Protein AF-A0A0E4BS47-F1 (afdb_monomer)

Sequence (84 aa):
MLDLFRQGYQLVATEPYLSFEGCEFDKPIKVGAYIFVCRTYEYVYHYGKAELLGRTLAVKGQSISSVYLCAGEDHCMAGTLYVR

Secondary structure (DSSP, 8-state):
-HHHHHTT-EEEEEEEEEEEEEE-TT-EEEETTEEEEE-S-EEEEEEEEEEEEEEEEEETTEEEEEEEEESSSS-EEEEEEEE-

Nearest PDB structures (foldseek):
  8j62-assembly1_H  TM=4.592E-01  e=8.976E+00  Homo sapiens
  5x04-assembly1_A  TM=4.278E-01  e=8.976E+00  Umbellularia californica

Mean predicted aligned error: 3.76 Å

Foldseek 3Di:
DVVLVVVVWDWPAKAFWFFDFWQPAQDWGDGPQKTWGFPDGDGDGATGMKTKTKDWDQDPNDTDIWIWIDRPDPDTTTTDMDGD

Organism: NCBI:txid1355477

Solvent-accessible surface area (backbone atoms only — not comparable to full-atom values): 4748 Å² total; per-residue (Å²): 79,73,65,47,47,75,73,59,38,38,84,73,47,73,29,71,78,37,73,50,70,48,35,40,69,71,41,75,44,78,51,82,70,30,36,39,27,23,67,40,81,45,93,46,82,45,78,36,54,30,38,35,32,36,35,79,42,79,57,96,89,40,80,48,75,48,35,32,47,23,61,51,64,85,42,64,48,48,38,46,81,43,82,109

Radius of gyration: 12.35 Å; Cα contacts (8 Å, |Δi|>4): 196; chains: 1; bounding box: 24×23×36 Å

Structure (mmCIF, N/CA/C/O backbone):
data_AF-A0A0E4BS47-F1
#
_entry.id   AF-A0A0E4BS47-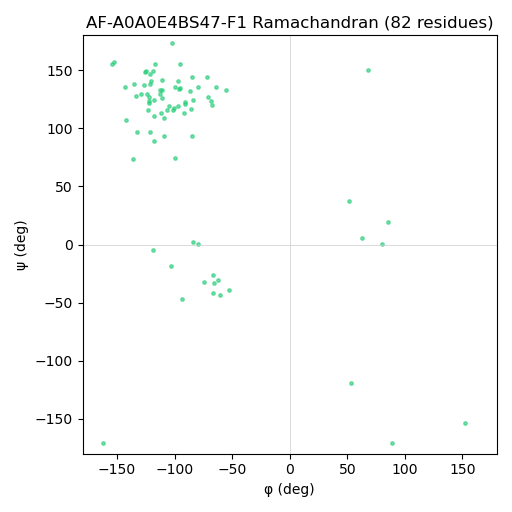F1
#
loop_
_atom_site.group_PDB
_atom_site.id
_atom_site.type_symbol
_atom_site.label_atom_id
_atom_site.label_alt_id
_atom_site.label_comp_id
_atom_site.label_asym_id
_atom_site.label_entity_id
_atom_site.label_seq_id
_atom_site.pdbx_PDB_ins_code
_atom_site.Cartn_x
_atom_site.Cartn_y
_atom_site.Cartn_z
_atom_site.occupancy
_atom_site.B_iso_or_equiv
_atom_site.auth_seq_id
_atom_site.auth_comp_id
_atom_site.auth_asym_id
_atom_site.auth_atom_id
_atom_site.pdbx_PDB_model_num
ATOM 1 N N . MET A 1 1 ? 9.861 4.185 3.039 1.00 81.88 1 MET A N 1
ATOM 2 C CA . MET A 1 1 ? 9.532 2.857 3.624 1.00 81.88 1 MET A CA 1
ATOM 3 C C . MET A 1 1 ? 10.073 2.655 5.047 1.00 81.88 1 MET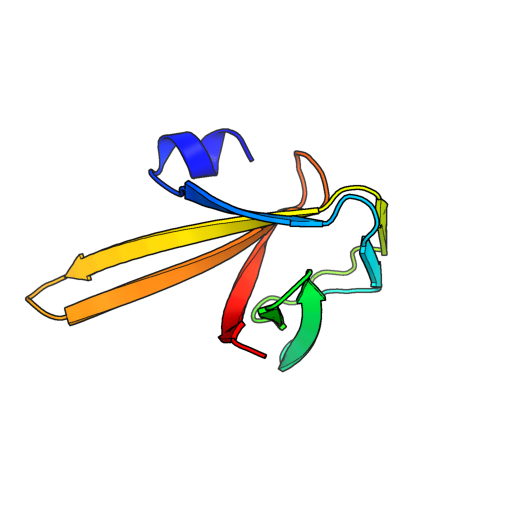 A C 1
ATOM 5 O O . MET A 1 1 ? 9.297 2.300 5.929 1.00 81.88 1 MET A O 1
ATOM 9 N N . LEU A 1 2 ? 11.368 2.891 5.303 1.00 86.38 2 LEU A N 1
ATOM 10 C CA . LEU A 1 2 ? 11.988 2.723 6.633 1.00 86.38 2 LEU A CA 1
ATOM 11 C C . LEU A 1 2 ? 11.244 3.473 7.754 1.00 86.38 2 LEU A C 1
ATOM 13 O O . LEU A 1 2 ? 11.067 2.945 8.852 1.00 86.38 2 LEU A O 1
ATOM 17 N N . ASP A 1 3 ? 1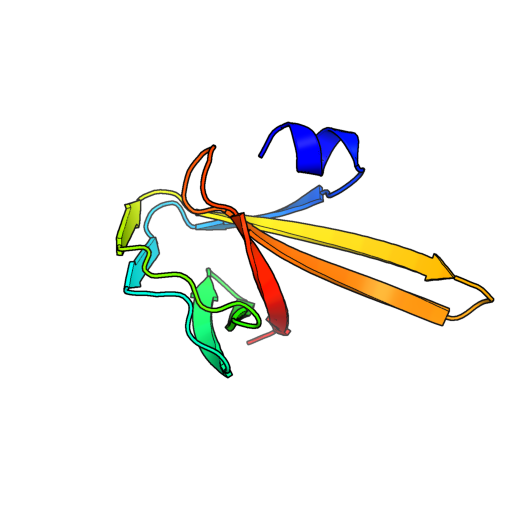0.760 4.680 7.464 1.00 90.06 3 ASP A N 1
ATOM 18 C CA . ASP A 1 3 ? 10.014 5.480 8.436 1.00 90.06 3 ASP A CA 1
ATOM 19 C C . ASP A 1 3 ? 8.671 4.854 8.822 1.00 90.06 3 ASP A C 1
ATOM 21 O O . ASP A 1 3 ? 8.280 4.932 9.984 1.00 90.06 3 ASP A O 1
ATOM 25 N N . LEU A 1 4 ? 7.995 4.156 7.902 1.00 90.75 4 LEU A N 1
ATOM 26 C CA . LEU A 1 4 ? 6.756 3.437 8.214 1.00 90.75 4 LEU A CA 1
ATOM 27 C C . LEU A 1 4 ? 7.031 2.266 9.163 1.00 90.75 4 LEU A C 1
ATOM 29 O O . LEU A 1 4 ? 6.314 2.090 10.148 1.00 90.75 4 LEU A O 1
ATOM 33 N N . PHE A 1 5 ? 8.118 1.519 8.954 1.00 90.62 5 PHE A N 1
ATOM 34 C CA . PHE A 1 5 ? 8.529 0.484 9.908 1.00 90.62 5 PHE A CA 1
ATOM 35 C C . PHE A 1 5 ? 8.836 1.067 11.292 1.00 90.62 5 PHE A C 1
ATOM 37 O O . PHE A 1 5 ? 8.365 0.540 12.299 1.00 90.62 5 PHE A O 1
ATOM 44 N N . ARG A 1 6 ? 9.545 2.202 11.364 1.00 92.38 6 ARG A N 1
ATOM 45 C CA . ARG A 1 6 ? 9.806 2.915 12.632 1.00 92.38 6 ARG A CA 1
ATOM 46 C C . ARG A 1 6 ? 8.527 3.406 13.313 1.00 92.38 6 ARG A C 1
ATOM 48 O O . ARG A 1 6 ? 8.467 3.461 14.536 1.00 92.38 6 ARG A O 1
ATOM 55 N N . GLN A 1 7 ? 7.496 3.723 12.535 1.00 91.44 7 GLN A N 1
ATOM 56 C CA . GLN A 1 7 ? 6.166 4.074 13.031 1.00 91.44 7 GLN A CA 1
ATOM 57 C C . GLN A 1 7 ? 5.322 2.850 13.431 1.00 91.44 7 GLN A C 1
ATOM 59 O O . GLN A 1 7 ? 4.186 3.019 13.873 1.00 91.44 7 GLN A O 1
ATOM 64 N N . GLY A 1 8 ? 5.846 1.627 13.308 1.00 92.81 8 GLY A N 1
ATOM 65 C CA . GLY A 1 8 ? 5.171 0.395 13.719 1.00 92.81 8 GLY A CA 1
ATOM 66 C C . GLY A 1 8 ? 4.226 -0.193 12.671 1.00 92.81 8 GLY A C 1
ATOM 67 O O . GLY A 1 8 ? 3.346 -0.973 13.033 1.00 92.81 8 GLY A O 1
ATOM 68 N N . TYR A 1 9 ? 4.371 0.179 11.397 1.00 95.62 9 TYR A N 1
ATOM 69 C CA . TYR A 1 9 ? 3.734 -0.557 10.306 1.00 95.62 9 TYR A CA 1
ATOM 70 C C . TYR A 1 9 ? 4.436 -1.899 10.092 1.00 95.62 9 TYR A C 1
ATOM 72 O O . TYR A 1 9 ? 5.654 -2.012 10.234 1.00 95.62 9 TYR A O 1
ATOM 80 N N . GLN A 1 10 ? 3.655 -2.916 9.745 1.00 95.25 10 GLN A N 1
ATOM 81 C CA . GLN A 1 10 ? 4.117 -4.280 9.519 1.00 95.25 10 GLN A CA 1
ATOM 82 C C . GLN A 1 10 ? 3.839 -4.702 8.080 1.00 95.25 10 GLN A C 1
ATOM 84 O O . GLN A 1 10 ? 2.865 -4.254 7.474 1.00 95.25 10 GLN A O 1
ATOM 89 N N . LEU A 1 11 ? 4.690 -5.576 7.543 1.00 94.38 11 LEU A N 1
ATOM 90 C CA . LEU A 1 11 ? 4.497 -6.153 6.218 1.00 94.38 11 LEU A CA 1
ATOM 91 C C . LEU A 1 11 ? 3.272 -7.078 6.224 1.00 94.38 11 LEU A C 1
ATOM 93 O O . LEU A 1 11 ? 3.231 -8.051 6.972 1.00 94.38 11 LEU A O 1
ATOM 97 N N . VAL A 1 12 ? 2.285 -6.759 5.389 1.00 94.69 12 VAL A N 1
ATOM 98 C CA . VAL A 1 12 ? 1.054 -7.540 5.192 1.00 94.69 12 VAL A CA 1
ATOM 99 C C . VAL A 1 12 ? 1.219 -8.498 4.019 1.00 94.69 12 VAL A C 1
ATOM 101 O O . VAL A 1 12 ? 0.878 -9.672 4.122 1.00 94.69 12 VAL A O 1
ATOM 104 N N . ALA A 1 13 ? 1.742 -7.996 2.901 1.00 94.31 13 ALA A N 1
ATOM 105 C CA . ALA A 1 13 ? 1.973 -8.778 1.696 1.00 94.31 13 ALA A CA 1
ATOM 106 C C . ALA A 1 13 ? 3.094 -8.167 0.853 1.00 94.31 13 ALA A C 1
ATOM 108 O O . ALA A 1 13 ? 3.330 -6.960 0.886 1.00 94.31 13 ALA A O 1
ATOM 109 N N . THR A 1 14 ? 3.734 -9.006 0.048 1.00 95.06 14 THR A N 1
ATOM 110 C CA . THR A 1 14 ? 4.702 -8.596 -0.970 1.00 95.06 14 THR A CA 1
ATOM 111 C C . THR A 1 14 ? 4.243 -9.149 -2.308 1.00 95.06 14 THR A C 1
ATOM 113 O O . THR A 1 14 ? 3.985 -10.345 -2.418 1.00 95.06 14 THR A O 1
ATOM 116 N N . GLU A 1 15 ? 4.173 -8.292 -3.320 1.00 94.75 15 GLU A N 1
ATOM 117 C CA . GLU A 1 15 ? 3.962 -8.685 -4.710 1.00 94.75 15 GLU A CA 1
ATOM 118 C C . GLU A 1 15 ? 5.273 -8.452 -5.473 1.00 94.75 15 GLU A C 1
ATOM 120 O O . GLU A 1 15 ? 5.672 -7.298 -5.646 1.00 94.75 15 GLU A O 1
ATOM 125 N N . PRO A 1 16 ? 5.997 -9.507 -5.886 1.00 92.94 16 PRO A N 1
ATOM 126 C CA . PRO A 1 16 ? 7.284 -9.354 -6.566 1.00 92.94 16 PRO A CA 1
ATOM 127 C C . PRO A 1 16 ? 7.170 -8.697 -7.946 1.00 92.94 16 PRO A C 1
ATOM 129 O O . PRO A 1 16 ? 8.141 -8.086 -8.396 1.00 92.94 16 PRO A O 1
ATOM 132 N N . TYR A 1 17 ? 6.013 -8.815 -8.605 1.00 92.81 17 TYR A N 1
ATOM 133 C CA . TYR A 1 17 ? 5.787 -8.294 -9.952 1.00 92.81 17 TYR A CA 1
ATOM 134 C C . TYR A 1 17 ? 4.432 -7.595 -10.045 1.00 92.81 17 TYR A C 1
ATOM 136 O O . TYR A 1 17 ? 3.483 -8.095 -10.650 1.00 92.81 17 TYR A O 1
ATOM 144 N N . LEU A 1 18 ? 4.348 -6.409 -9.450 1.00 94.25 18 LEU A N 1
ATOM 145 C CA . LEU A 1 18 ? 3.193 -5.536 -9.563 1.00 94.25 18 LEU A CA 1
ATOM 146 C C . LEU A 1 18 ? 3.419 -4.499 -10.662 1.00 94.25 18 LEU A C 1
ATOM 148 O O . LEU A 1 18 ? 4.454 -3.834 -10.709 1.00 94.25 18 LEU A O 1
ATOM 152 N N . SER A 1 19 ? 2.410 -4.321 -11.512 1.00 94.31 19 SER A N 1
ATOM 153 C CA . SER A 1 19 ? 2.352 -3.204 -12.446 1.00 94.31 19 SER A CA 1
ATOM 154 C C . SER A 1 19 ? 1.083 -2.400 -12.224 1.00 94.31 19 SER A C 1
ATOM 156 O O . SER A 1 19 ? -0.016 -2.958 -12.203 1.00 94.31 19 SER A O 1
ATOM 158 N N . PHE A 1 20 ? 1.242 -1.094 -12.040 1.00 93.00 20 PHE A N 1
ATOM 159 C CA . PHE A 1 20 ? 0.138 -0.148 -11.992 1.00 93.00 20 PHE A CA 1
ATOM 160 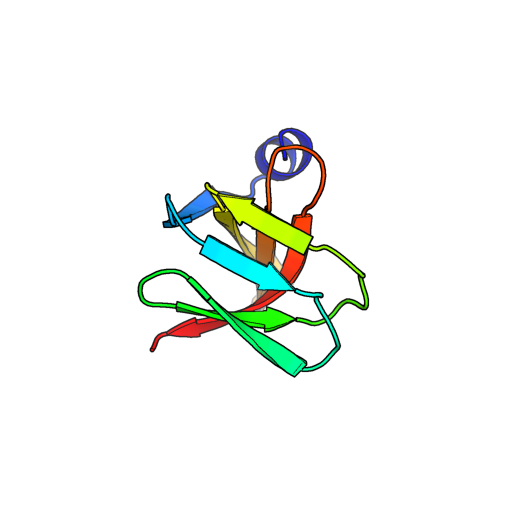C C . PHE A 1 20 ? 0.611 1.231 -12.451 1.00 93.00 20 PHE A C 1
ATOM 162 O O . PHE A 1 20 ? 1.794 1.570 -12.386 1.00 93.00 20 PHE A O 1
ATOM 169 N N . GLU A 1 21 ? -0.346 2.027 -12.901 1.00 91.81 21 GLU A N 1
ATOM 170 C CA . GLU A 1 21 ? -0.143 3.413 -13.291 1.00 91.81 21 GLU A CA 1
ATOM 171 C C . GLU A 1 21 ? -1.064 4.274 -12.442 1.00 91.81 21 GLU A C 1
ATOM 173 O O . GLU A 1 21 ? -2.270 4.054 -12.444 1.00 91.81 21 GLU A O 1
ATOM 178 N N . GLY A 1 22 ? -0.510 5.240 -11.726 1.00 89.69 22 GLY A N 1
ATOM 179 C CA . GLY A 1 22 ? -1.230 6.156 -10.858 1.00 89.69 22 GLY A CA 1
ATOM 180 C C . GLY A 1 22 ? -1.846 5.499 -9.619 1.00 89.69 22 GLY A C 1
ATOM 181 O O . GLY A 1 22 ? -2.277 4.347 -9.615 1.00 89.69 22 GLY A O 1
ATOM 182 N N . CYS A 1 23 ? -1.946 6.292 -8.564 1.00 92.69 23 CYS A N 1
ATOM 183 C CA . CYS A 1 23 ? -2.813 6.050 -7.428 1.00 92.69 23 CYS A CA 1
ATOM 184 C C . CYS A 1 23 ? -3.806 7.204 -7.382 1.00 92.69 23 CYS A C 1
ATOM 186 O O . CYS A 1 23 ? -3.530 8.259 -6.821 1.00 92.69 23 CYS A O 1
ATOM 188 N N . GLU A 1 24 ? -4.921 7.029 -8.086 1.00 93.50 24 GLU A N 1
ATOM 189 C CA . GLU A 1 24 ? -6.023 7.990 -8.143 1.00 93.50 24 GLU A CA 1
ATOM 190 C C . GLU A 1 24 ? -7.086 7.604 -7.117 1.00 93.50 24 GLU A C 1
ATOM 192 O O . GLU A 1 24 ? -7.208 6.433 -6.758 1.00 93.50 24 GLU A O 1
ATOM 197 N N . PHE A 1 25 ? -7.889 8.562 -6.661 1.00 92.12 25 PHE A N 1
ATOM 198 C CA . PHE A 1 25 ? -8.912 8.283 -5.658 1.00 92.12 25 PHE A CA 1
ATOM 199 C C . PHE A 1 25 ? -9.861 7.160 -6.113 1.00 92.12 25 PHE A C 1
ATOM 201 O O . PHE A 1 25 ? -10.326 7.155 -7.250 1.00 92.12 25 PHE A O 1
ATOM 208 N N . ASP A 1 26 ? -10.120 6.200 -5.224 1.00 93.31 26 ASP A N 1
ATOM 209 C CA . ASP A 1 26 ? -10.925 4.992 -5.462 1.00 93.31 26 ASP A CA 1
ATOM 210 C C . ASP A 1 26 ? -10.385 4.024 -6.535 1.00 93.31 26 ASP A C 1
ATOM 212 O O . ASP A 1 26 ? -11.012 2.997 -6.811 1.00 93.31 26 ASP A O 1
ATOM 216 N N . LYS A 1 27 ? -9.190 4.263 -7.091 1.00 94.75 27 LYS A N 1
ATOM 217 C CA . LYS A 1 27 ? -8.555 3.333 -8.029 1.00 94.75 27 LYS A CA 1
ATOM 218 C C . LYS A 1 27 ? -8.145 2.043 -7.308 1.00 94.75 27 LYS A C 1
ATOM 220 O O . LYS A 1 27 ? -7.382 2.109 -6.338 1.00 94.75 27 LYS A O 1
ATOM 225 N N . PRO A 1 28 ? -8.613 0.866 -7.763 1.00 95.69 28 PRO A N 1
ATOM 226 C CA . PRO A 1 28 ? -8.227 -0.407 -7.175 1.00 95.69 28 PRO A CA 1
ATOM 227 C C . PRO A 1 28 ? -6.930 -0.937 -7.800 1.00 95.69 28 PRO A C 1
ATOM 229 O O . PRO A 1 28 ? -6.805 -1.051 -9.019 1.00 95.69 28 PRO A O 1
ATOM 232 N N . ILE A 1 29 ? -5.993 -1.351 -6.954 1.00 94.94 29 ILE A N 1
ATOM 233 C CA . ILE A 1 29 ? -4.740 -2.017 -7.310 1.00 94.94 29 ILE A CA 1
ATOM 234 C C . ILE A 1 29 ? -4.760 -3.410 -6.678 1.00 94.94 29 ILE A C 1
ATOM 236 O O . ILE A 1 29 ? -4.961 -3.569 -5.474 1.00 94.94 29 ILE A O 1
ATOM 240 N N . LYS A 1 30 ? -4.582 -4.446 -7.499 1.00 94.56 30 LYS A N 1
ATOM 241 C CA . LYS A 1 30 ? -4.562 -5.839 -7.036 1.00 94.56 30 LYS A CA 1
ATOM 242 C C . LYS A 1 30 ? -3.162 -6.179 -6.552 1.00 94.56 30 LYS A C 1
ATOM 244 O O . LYS A 1 30 ? -2.225 -6.053 -7.327 1.00 94.56 30 LYS A O 1
ATOM 249 N N . VAL A 1 31 ? -3.032 -6.633 -5.313 1.00 93.44 31 VAL A N 1
ATOM 250 C CA . VAL A 1 31 ? -1.739 -6.982 -4.713 1.00 93.44 31 VAL A CA 1
ATOM 251 C C . VAL A 1 31 ? -1.885 -8.350 -4.049 1.00 93.44 31 VAL A C 1
ATOM 253 O O . VAL A 1 31 ? -2.432 -8.462 -2.949 1.00 93.44 31 VAL A O 1
ATOM 256 N N . GLY A 1 32 ? -1.479 -9.414 -4.748 1.00 88.94 32 GLY A N 1
ATOM 257 C CA . GLY A 1 32 ? -1.731 -10.794 -4.332 1.00 88.94 32 GLY A CA 1
ATOM 258 C C . GLY A 1 32 ? -3.213 -11.084 -4.039 1.00 88.94 32 GLY A C 1
ATOM 259 O O . GLY A 1 32 ? -4.078 -10.972 -4.912 1.00 88.94 32 GLY A O 1
ATOM 260 N N . ALA A 1 33 ? -3.503 -11.467 -2.790 1.00 91.62 33 ALA A N 1
ATOM 261 C CA . ALA A 1 33 ? -4.848 -11.785 -2.292 1.00 91.62 33 ALA A CA 1
ATOM 262 C C . ALA A 1 33 ? -5.666 -10.556 -1.846 1.00 91.62 33 ALA A C 1
ATOM 264 O O . ALA A 1 33 ? -6.786 -10.703 -1.356 1.00 91.62 33 ALA A O 1
ATOM 265 N N . TYR A 1 34 ? -5.120 -9.349 -1.997 1.00 95.31 34 TYR A N 1
ATOM 266 C CA . TYR A 1 34 ? -5.747 -8.120 -1.531 1.00 95.31 34 TYR A CA 1
ATOM 267 C C . TYR A 1 34 ? -6.084 -7.172 -2.681 1.00 95.31 34 TYR A C 1
ATOM 269 O O . TYR A 1 34 ? -5.451 -7.171 -3.742 1.00 95.31 34 TYR A O 1
ATOM 277 N N . ILE A 1 35 ? -7.076 -6.321 -2.439 1.00 95.88 35 ILE A N 1
ATOM 278 C CA . ILE A 1 35 ? -7.386 -5.159 -3.268 1.00 95.88 35 ILE A CA 1
ATOM 279 C C . ILE A 1 35 ? -7.052 -3.918 -2.443 1.00 95.88 35 ILE A C 1
ATOM 281 O O . ILE A 1 35 ? -7.691 -3.646 -1.425 1.00 95.88 35 ILE A O 1
ATOM 285 N N . PHE A 1 36 ? -6.038 -3.178 -2.880 1.00 96.12 36 PHE A N 1
ATOM 286 C CA . PHE A 1 36 ? -5.669 -1.884 -2.326 1.00 96.12 36 PHE A CA 1
ATOM 287 C C . PHE A 1 36 ? -6.407 -0.785 -3.091 1.00 96.12 36 PHE A C 1
ATOM 289 O O . PHE A 1 36 ? -6.261 -0.668 -4.303 1.00 96.12 36 PHE A O 1
ATOM 296 N N . VAL A 1 37 ? -7.213 0.011 -2.400 1.00 96.44 37 VAL A N 1
ATOM 297 C CA . VAL A 1 37 ? -7.964 1.126 -2.981 1.00 96.44 37 VAL A CA 1
ATOM 298 C C . VAL A 1 37 ? -7.298 2.430 -2.580 1.00 96.44 37 VAL A C 1
ATOM 300 O O . VAL A 1 37 ? -7.192 2.751 -1.393 1.00 96.44 37 VAL A O 1
ATOM 303 N N . CYS A 1 38 ? -6.858 3.179 -3.580 1.00 95.12 38 CYS A N 1
ATOM 304 C CA . CYS A 1 38 ? -6.149 4.435 -3.412 1.00 95.12 38 CYS A CA 1
ATOM 305 C C . CYS A 1 38 ? -7.007 5.515 -2.739 1.00 95.12 38 CYS A C 1
ATOM 307 O O . CYS A 1 38 ? -8.177 5.719 -3.072 1.00 95.12 38 CYS A 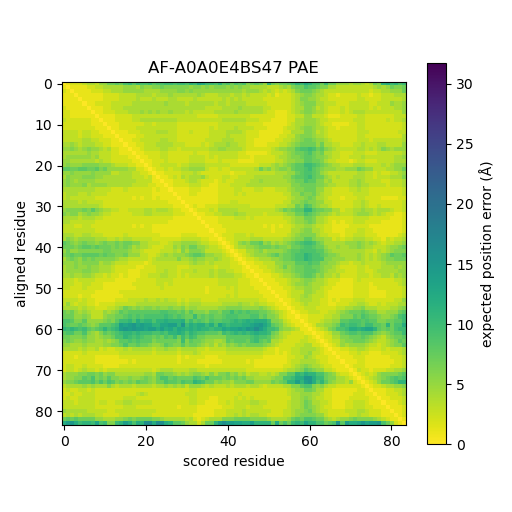O 1
ATOM 309 N N . ARG A 1 39 ? -6.404 6.223 -1.777 1.00 94.19 39 ARG A N 1
ATOM 310 C CA . ARG A 1 39 ? -6.998 7.390 -1.102 1.00 94.19 39 ARG A CA 1
ATOM 311 C C . ARG A 1 39 ? -6.189 8.671 -1.297 1.00 94.19 39 ARG A C 1
ATOM 313 O O . ARG A 1 39 ? -6.636 9.730 -0.864 1.00 94.19 39 ARG A O 1
ATOM 320 N N . THR A 1 40 ? -5.031 8.581 -1.944 1.00 88.25 40 THR A N 1
ATOM 321 C CA . THR A 1 40 ? -4.236 9.731 -2.382 1.00 88.25 40 THR A CA 1
ATOM 322 C C . THR A 1 40 ? -4.418 9.963 -3.880 1.00 88.25 40 THR A C 1
ATOM 324 O O . THR A 1 40 ? -5.108 9.201 -4.559 1.00 88.25 40 THR A O 1
ATOM 327 N N . TYR A 1 41 ? -3.861 11.067 -4.372 1.00 88.12 41 TYR A N 1
ATOM 328 C CA . TYR A 1 41 ? -3.777 11.362 -5.795 1.00 88.12 41 TYR A CA 1
ATOM 329 C C . TYR A 1 41 ? -2.306 11.543 -6.157 1.00 88.12 41 TYR A C 1
ATOM 331 O O . TYR A 1 41 ? -1.725 12.604 -5.931 1.00 88.12 41 TYR A O 1
ATOM 339 N N . GLU A 1 42 ? -1.693 10.478 -6.658 1.00 86.75 42 GLU A N 1
ATOM 340 C CA . GLU A 1 42 ? -0.273 10.430 -6.992 1.00 86.75 42 GLU A CA 1
ATOM 341 C 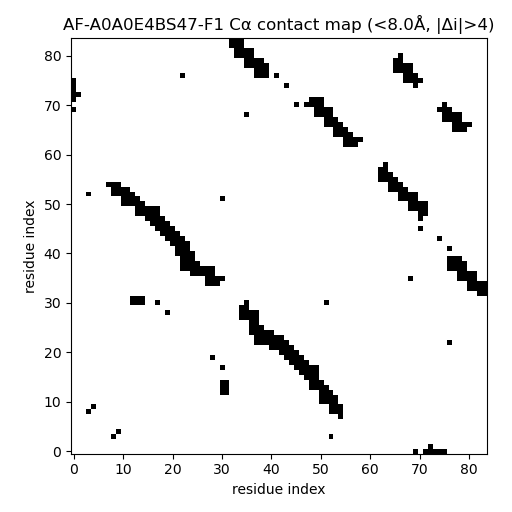C . GLU A 1 42 ? -0.069 9.798 -8.369 1.00 86.75 42 GLU A C 1
ATOM 343 O O . GLU A 1 42 ? -0.537 8.695 -8.648 1.00 86.75 42 GLU A O 1
ATOM 348 N N . TYR A 1 43 ? 0.669 10.487 -9.236 1.00 84.50 43 TYR A N 1
ATOM 349 C CA . TYR A 1 43 ? 1.071 9.951 -10.532 1.00 84.50 43 TYR A CA 1
ATOM 350 C C . TYR A 1 43 ? 2.348 9.125 -10.374 1.00 84.50 43 TYR A C 1
ATOM 352 O O . TYR A 1 43 ? 3.454 9.659 -10.413 1.00 84.50 43 TYR A O 1
ATOM 360 N N . VAL A 1 44 ? 2.187 7.816 -10.186 1.00 86.44 44 VAL A N 1
ATOM 361 C CA . VAL A 1 44 ? 3.290 6.855 -10.051 1.00 86.44 44 VAL A CA 1
ATOM 362 C C . VAL A 1 44 ? 3.150 5.789 -11.126 1.00 86.44 44 VAL A C 1
ATOM 364 O O . VAL A 1 44 ? 2.144 5.093 -11.168 1.00 86.44 44 VAL A O 1
ATOM 367 N N . TYR A 1 45 ? 4.154 5.628 -11.981 1.00 89.50 45 TYR A N 1
ATOM 368 C CA . TYR A 1 45 ? 4.244 4.461 -12.855 1.00 89.50 45 TYR A CA 1
ATOM 369 C C . TYR A 1 45 ? 5.169 3.439 -12.202 1.00 89.50 45 TYR A C 1
ATOM 3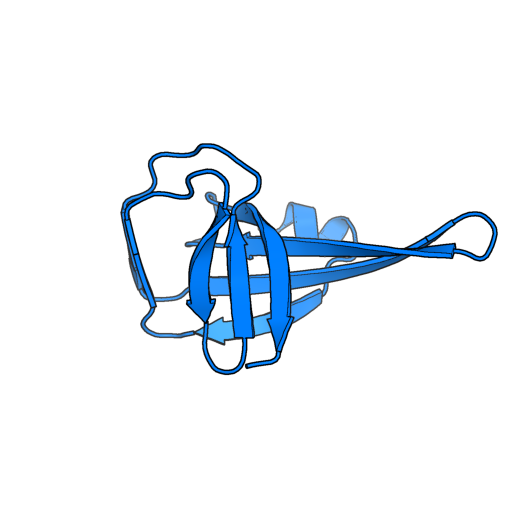71 O O . TYR A 1 45 ? 6.339 3.736 -11.956 1.00 89.50 45 TYR A O 1
ATOM 379 N N . HIS A 1 46 ? 4.654 2.249 -11.904 1.00 93.00 46 HIS A N 1
ATOM 380 C CA . HIS A 1 46 ? 5.427 1.206 -11.245 1.00 93.00 46 HIS A CA 1
ATOM 381 C C . HIS A 1 46 ? 5.374 -0.107 -12.019 1.00 93.00 46 HIS A C 1
ATOM 383 O O . HIS A 1 46 ? 4.318 -0.554 -12.471 1.00 93.00 46 HIS A O 1
ATOM 389 N N . TYR A 1 47 ? 6.540 -0.739 -12.123 1.00 92.50 47 TYR A N 1
ATOM 390 C CA . TYR A 1 47 ? 6.707 -2.105 -12.589 1.00 92.50 47 TYR A CA 1
ATOM 391 C C . TYR A 1 47 ? 7.810 -2.764 -11.760 1.00 92.50 47 TYR A C 1
ATOM 393 O O . TYR A 1 47 ? 8.987 -2.432 -11.917 1.00 92.50 47 TYR A O 1
ATOM 401 N N . GLY A 1 48 ? 7.443 -3.670 -10.859 1.00 94.25 48 GLY A N 1
ATOM 402 C CA . GLY A 1 48 ? 8.407 -4.368 -10.015 1.00 94.25 48 GLY A CA 1
ATOM 403 C C . GLY A 1 48 ? 7.832 -4.810 -8.677 1.00 94.25 48 GLY A C 1
ATOM 404 O O . GLY A 1 48 ? 6.637 -5.068 -8.548 1.00 94.25 48 GLY A O 1
ATOM 405 N N . LYS A 1 49 ? 8.715 -4.928 -7.685 1.00 94.69 49 LYS A N 1
ATOM 406 C CA . LYS A 1 49 ? 8.341 -5.342 -6.335 1.00 94.69 49 LYS A CA 1
ATOM 407 C C . LYS A 1 49 ? 7.558 -4.228 -5.638 1.00 94.69 49 LYS A C 1
ATOM 409 O O . LYS A 1 49 ? 8.071 -3.119 -5.484 1.00 94.69 49 LYS A O 1
ATOM 414 N N . ALA A 1 50 ? 6.386 -4.577 -5.118 1.00 95.19 50 ALA A N 1
ATOM 415 C CA . ALA A 1 50 ? 5.582 -3.727 -4.256 1.00 95.19 50 ALA A CA 1
ATOM 416 C C . ALA A 1 50 ? 5.257 -4.417 -2.925 1.00 95.19 50 ALA A C 1
ATOM 418 O O . ALA A 1 50 ? 5.126 -5.641 -2.840 1.00 95.19 50 ALA A O 1
ATOM 419 N N . GLU A 1 51 ? 5.123 -3.624 -1.867 1.00 96.06 51 GLU A N 1
ATOM 420 C CA . GLU A 1 51 ? 4.907 -4.108 -0.504 1.00 96.06 51 GLU A CA 1
ATOM 421 C C . GLU A 1 51 ? 3.709 -3.408 0.130 1.00 96.06 51 GLU A C 1
ATOM 423 O O . GLU A 1 51 ? 3.608 -2.183 0.127 1.00 96.06 51 GLU A O 1
ATOM 428 N N . LEU A 1 52 ? 2.794 -4.195 0.692 1.00 95.69 52 LEU A N 1
ATOM 429 C CA . LEU A 1 52 ? 1.687 -3.698 1.495 1.00 95.69 52 LEU A CA 1
ATOM 430 C C . LEU A 1 52 ? 2.108 -3.643 2.953 1.00 95.69 52 LEU A C 1
ATOM 432 O O . LEU A 1 52 ? 2.458 -4.664 3.547 1.00 95.69 52 LEU A O 1
ATOM 436 N N . LEU A 1 53 ? 2.018 -2.456 3.538 1.00 96.44 53 LEU A N 1
ATOM 437 C CA . LEU A 1 53 ? 2.305 -2.208 4.940 1.00 96.44 53 LEU A CA 1
ATOM 438 C C . LEU A 1 53 ? 1.018 -1.828 5.665 1.00 96.44 53 LEU A C 1
ATOM 440 O O . LEU A 1 53 ? 0.301 -0.931 5.232 1.00 96.44 53 LEU A O 1
ATOM 444 N N . GLY A 1 54 ? 0.733 -2.482 6.784 1.00 95.50 54 GLY A N 1
ATOM 445 C CA . GLY A 1 54 ? -0.473 -2.266 7.576 1.00 95.50 54 GLY A CA 1
ATOM 446 C C . GLY A 1 54 ? -0.150 -1.960 9.030 1.00 95.50 54 GLY A C 1
ATOM 447 O O . GLY A 1 54 ? 0.838 -2.443 9.584 1.00 95.50 54 GLY A O 1
ATOM 448 N N . ARG A 1 55 ? -0.999 -1.159 9.668 1.00 94.88 55 ARG A N 1
ATOM 449 C CA . ARG A 1 55 ? -0.964 -0.917 11.109 1.00 94.88 55 ARG A CA 1
ATOM 450 C C . ARG A 1 55 ? -2.380 -0.799 11.642 1.00 94.88 55 ARG A C 1
ATOM 452 O O . ARG A 1 55 ? -3.189 -0.064 11.085 1.00 94.88 55 ARG A O 1
ATOM 459 N N . THR A 1 56 ? -2.640 -1.449 12.769 1.00 91.94 56 THR A N 1
ATOM 460 C CA . THR A 1 56 ? -3.886 -1.280 13.520 1.00 91.94 56 THR A CA 1
ATOM 461 C C . THR A 1 56 ? -3.584 -0.569 14.830 1.00 91.94 56 THR A C 1
ATOM 463 O O . THR A 1 56 ? -2.719 -0.991 15.596 1.00 91.94 56 THR A O 1
ATOM 466 N N . LEU A 1 57 ? -4.287 0.530 15.079 1.00 86.31 57 LEU A N 1
ATOM 467 C CA . LEU A 1 57 ? -4.185 1.346 16.281 1.00 86.31 57 LEU A CA 1
ATOM 468 C C . LEU A 1 57 ? -5.462 1.217 17.101 1.00 86.31 57 LEU A C 1
ATOM 470 O O . LEU A 1 57 ? -6.554 1.357 16.562 1.00 86.31 57 LEU A O 1
ATOM 474 N N . ALA A 1 58 ? -5.333 1.006 18.408 1.00 86.00 58 ALA A N 1
ATOM 475 C CA . ALA A 1 58 ? -6.457 1.114 19.329 1.00 86.00 58 ALA A CA 1
ATOM 476 C C . ALA A 1 58 ? -6.516 2.545 19.886 1.00 86.00 58 ALA A C 1
ATOM 478 O O . ALA A 1 58 ? -5.627 2.962 20.628 1.00 86.00 58 ALA A O 1
ATOM 479 N N . VAL A 1 59 ? -7.555 3.306 19.539 1.00 86.00 59 VAL A N 1
ATOM 480 C CA . VAL A 1 59 ? -7.781 4.677 20.020 1.00 86.00 59 VAL A CA 1
ATOM 481 C C . VAL A 1 59 ? -9.144 4.731 20.695 1.00 86.00 59 VAL A C 1
ATOM 483 O O . VAL A 1 59 ? -10.167 4.526 20.050 1.00 86.00 59 VAL A O 1
ATOM 486 N N . LYS A 1 60 ? -9.174 4.995 22.009 1.00 89.00 60 LYS A N 1
ATOM 487 C CA . LYS A 1 60 ? -10.420 5.074 22.803 1.00 89.00 60 LYS A CA 1
ATOM 488 C C . LYS A 1 60 ? -11.336 3.843 22.634 1.00 89.00 60 LYS A C 1
ATOM 490 O O . LYS A 1 60 ? -12.553 3.974 22.577 1.00 89.00 60 LYS A O 1
ATOM 495 N N . GLY A 1 61 ? -10.746 2.650 22.521 1.00 86.75 61 GLY A N 1
ATOM 496 C CA . GLY A 1 61 ? -11.480 1.391 22.325 1.00 86.75 61 GLY A CA 1
ATOM 497 C C . GLY A 1 61 ? -11.931 1.112 20.885 1.00 86.75 61 GLY A C 1
ATOM 498 O O . GLY A 1 61 ? -12.522 0.066 20.642 1.00 86.75 61 GLY A O 1
ATOM 499 N N . GLN A 1 62 ? -11.635 1.997 19.928 1.00 83.75 62 GLN A N 1
ATOM 500 C CA . GLN A 1 62 ? -11.873 1.768 18.501 1.00 83.75 62 GLN A CA 1
ATOM 501 C C . GLN A 1 62 ? -10.581 1.339 17.802 1.00 83.75 62 GLN A C 1
ATOM 503 O O . GLN A 1 62 ? -9.522 1.928 18.024 1.00 83.75 62 GLN A O 1
ATOM 508 N N . SER A 1 63 ? -10.672 0.325 16.942 1.00 86.94 63 SER A N 1
ATOM 509 C CA . SER A 1 63 ? -9.571 -0.095 16.076 1.00 86.94 63 SER A CA 1
ATOM 510 C C . SER A 1 63 ? -9.576 0.730 14.792 1.00 86.94 63 SER A C 1
ATOM 512 O O . SER A 1 63 ? -10.513 0.655 14.004 1.00 86.94 63 SER A O 1
ATOM 514 N N . ILE A 1 64 ? -8.514 1.500 14.575 1.00 83.94 64 ILE A N 1
ATOM 515 C CA . ILE A 1 64 ? -8.274 2.266 13.354 1.00 83.94 64 ILE A CA 1
ATOM 516 C C . ILE A 1 64 ? -7.160 1.561 12.585 1.00 83.94 64 ILE A C 1
ATOM 518 O O . ILE A 1 64 ? -6.033 1.464 13.072 1.00 83.94 64 ILE A O 1
ATOM 522 N N . SER A 1 65 ? -7.470 1.056 11.394 1.00 88.44 65 SER A N 1
ATOM 523 C CA . SER A 1 65 ? -6.483 0.463 10.491 1.00 88.44 65 SER A CA 1
ATOM 524 C C . SER A 1 65 ? -5.992 1.487 9.473 1.00 88.44 65 SER A C 1
ATOM 526 O O . SER A 1 65 ? -6.794 2.185 8.854 1.00 88.44 65 SER A O 1
ATOM 528 N N . SER A 1 66 ? -4.683 1.528 9.268 1.00 93.31 66 SER A N 1
ATOM 529 C CA . SER A 1 66 ? -4.007 2.307 8.235 1.00 93.31 66 SER A CA 1
ATOM 530 C C . SER A 1 66 ? -3.202 1.364 7.349 1.00 93.31 66 SER A C 1
ATOM 532 O O . SER A 1 66 ? -2.560 0.443 7.862 1.00 93.31 66 SER A O 1
ATOM 534 N N . VAL A 1 67 ? -3.234 1.583 6.034 1.00 96.00 67 VAL A N 1
ATOM 535 C CA . VAL A 1 67 ? -2.510 0.760 5.060 1.00 96.00 67 VAL A CA 1
ATOM 536 C C . VAL A 1 67 ? -1.818 1.642 4.028 1.00 96.00 67 VAL A C 1
ATOM 538 O O . VAL A 1 67 ? -2.404 2.600 3.521 1.00 96.00 67 VAL A O 1
ATOM 541 N N . TYR A 1 68 ? -0.583 1.273 3.699 1.00 96.56 68 TYR A N 1
ATOM 542 C CA . TYR A 1 68 ? 0.208 1.851 2.623 1.00 96.56 68 TYR A CA 1
ATOM 543 C C . TYR A 1 68 ? 0.587 0.785 1.599 1.00 96.56 68 TYR A C 1
ATOM 545 O O . TYR A 1 68 ? 0.945 -0.335 1.965 1.00 96.56 68 TYR A O 1
ATOM 553 N N . LEU A 1 69 ? 0.559 1.157 0.323 1.00 96.12 69 LEU A N 1
ATOM 554 C CA . LEU A 1 69 ? 1.198 0.412 -0.754 1.00 96.12 69 LEU A CA 1
ATOM 555 C C . LEU A 1 69 ? 2.518 1.101 -1.089 1.00 96.12 69 LEU A C 1
ATOM 557 O O . LEU A 1 69 ? 2.512 2.254 -1.510 1.00 96.12 69 LEU A O 1
ATOM 561 N N . CYS A 1 70 ? 3.636 0.411 -0.901 1.00 95.31 70 CYS A N 1
ATOM 562 C CA . CYS A 1 70 ? 4.965 0.912 -1.223 1.00 95.31 70 CYS A CA 1
ATOM 563 C C . CYS A 1 70 ? 5.465 0.317 -2.543 1.00 95.31 70 CYS A C 1
ATOM 565 O O . CYS A 1 70 ? 5.678 -0.889 -2.653 1.00 95.31 70 CYS A O 1
ATOM 567 N N . ALA A 1 71 ? 5.657 1.180 -3.532 1.00 92.56 71 ALA A N 1
ATOM 568 C CA . ALA A 1 71 ? 6.212 0.909 -4.847 1.00 92.56 71 ALA A CA 1
ATOM 569 C C . ALA A 1 71 ? 7.695 1.322 -4.871 1.00 92.56 71 ALA A C 1
ATOM 571 O O . ALA A 1 71 ? 8.062 2.363 -5.413 1.00 92.56 71 ALA A O 1
ATOM 572 N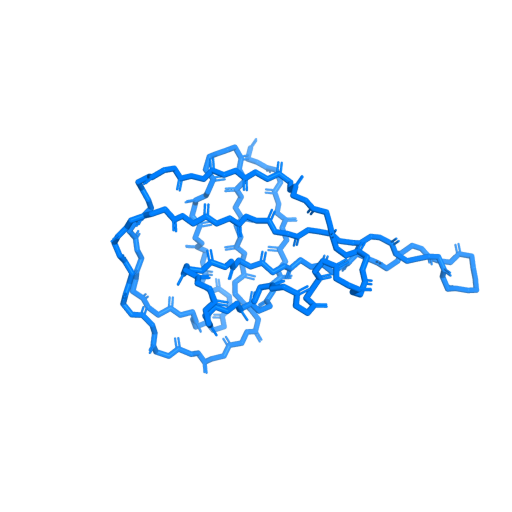 N . GLY A 1 72 ? 8.551 0.517 -4.239 1.00 85.25 72 GLY A N 1
ATOM 573 C CA . GLY A 1 72 ? 9.942 0.883 -3.944 1.00 85.25 72 GLY A CA 1
ATOM 574 C C . GLY A 1 72 ? 10.101 1.606 -2.601 1.00 85.25 72 GLY A C 1
ATOM 575 O O . GLY A 1 72 ? 9.176 1.648 -1.789 1.00 85.25 72 GLY A O 1
ATOM 576 N N . GLU A 1 73 ? 11.294 2.144 -2.334 1.00 79.00 73 GLU A N 1
ATOM 577 C CA . GLU A 1 73 ? 11.632 2.701 -1.012 1.00 79.00 73 GLU A CA 1
ATOM 578 C C . GLU A 1 73 ? 10.973 4.061 -0.732 1.00 79.00 73 GLU A C 1
ATOM 580 O O . GLU A 1 73 ? 10.599 4.330 0.418 1.00 79.00 73 GLU A O 1
ATOM 585 N N . ASP A 1 74 ? 10.768 4.865 -1.779 1.00 80.81 74 ASP A N 1
ATOM 586 C CA . ASP A 1 74 ? 10.375 6.276 -1.668 1.00 80.81 74 ASP A CA 1
ATOM 587 C C . ASP A 1 74 ? 8.893 6.544 -1.960 1.00 80.81 74 ASP A C 1
ATOM 589 O O . ASP A 1 74 ? 8.354 7.563 -1.533 1.00 80.81 74 ASP A O 1
ATOM 593 N N . HIS A 1 75 ? 8.198 5.622 -2.632 1.00 89.31 75 HIS A N 1
ATOM 594 C CA . HIS A 1 75 ? 6.804 5.814 -3.036 1.00 89.31 75 HIS A CA 1
ATOM 595 C C . HIS A 1 75 ? 5.871 4.925 -2.227 1.00 89.31 75 HIS A C 1
ATOM 597 O O . HIS A 1 75 ? 5.633 3.780 -2.596 1.00 89.31 75 HI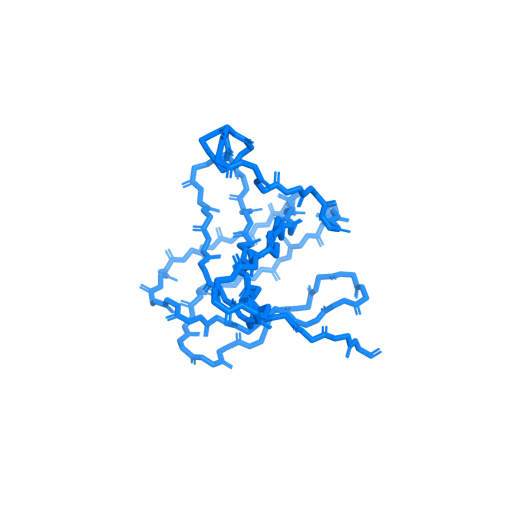S A O 1
ATOM 603 N N . CYS A 1 76 ? 5.326 5.452 -1.132 1.00 93.75 76 CYS A N 1
ATOM 604 C CA . CYS A 1 76 ? 4.324 4.764 -0.322 1.00 93.75 76 CYS A CA 1
ATOM 605 C C . CYS A 1 76 ? 3.013 5.554 -0.312 1.00 93.75 76 CYS A C 1
ATOM 607 O O . CYS A 1 76 ? 2.927 6.604 0.320 1.00 93.75 76 CYS A O 1
ATOM 609 N N . MET A 1 77 ? 1.982 5.019 -0.961 1.00 94.62 77 MET A N 1
ATOM 610 C CA . MET A 1 77 ? 0.674 5.665 -1.094 1.00 94.62 77 MET A CA 1
ATOM 611 C C . MET A 1 77 ? -0.287 5.132 -0.035 1.00 94.62 77 MET A C 1
ATOM 613 O O . MET A 1 77 ? -0.288 3.932 0.245 1.00 94.62 77 MET A O 1
ATOM 617 N N . ALA A 1 78 ? -1.112 6.001 0.549 1.00 95.06 78 ALA A N 1
ATOM 618 C CA . ALA A 1 78 ? -2.106 5.604 1.545 1.00 95.06 78 ALA A CA 1
ATOM 619 C C . ALA A 1 78 ? -3.400 5.112 0.882 1.00 95.06 78 ALA A C 1
ATOM 621 O O . ALA A 1 78 ? -3.850 5.645 -0.138 1.00 95.06 78 ALA A O 1
ATOM 622 N N . GLY A 1 79 ? -4.035 4.112 1.488 1.00 94.88 79 GLY A N 1
ATOM 623 C CA . GLY A 1 79 ? -5.257 3.546 0.938 1.00 94.88 79 GLY A CA 1
ATOM 624 C C . GLY A 1 79 ? -6.075 2.729 1.922 1.00 94.88 79 GLY A C 1
ATOM 625 O O . GLY A 1 79 ? -5.842 2.707 3.130 1.00 94.88 79 GLY A O 1
ATOM 626 N N . THR A 1 80 ? -7.082 2.065 1.373 1.00 95.00 80 THR A N 1
ATOM 627 C CA . THR A 1 80 ? -7.937 1.109 2.073 1.00 95.00 80 THR A CA 1
ATOM 628 C C . THR A 1 80 ? -7.658 -0.287 1.532 1.00 95.00 80 THR A C 1
ATOM 630 O O . THR A 1 80 ? -7.437 -0.451 0.336 1.00 95.00 80 THR A O 1
ATOM 633 N N . LEU A 1 81 ? -7.661 -1.298 2.397 1.00 94.94 81 LEU A N 1
ATOM 634 C CA . LEU A 1 81 ? -7.373 -2.674 2.009 1.00 94.94 81 LEU A CA 1
ATOM 635 C C . LEU A 1 81 ? -8.621 -3.542 2.146 1.00 94.94 81 LEU A C 1
ATOM 637 O O . LEU A 1 81 ? -9.281 -3.518 3.183 1.00 94.94 81 LEU A O 1
ATOM 641 N N . TYR A 1 82 ? -8.896 -4.339 1.120 1.00 93.56 82 TYR A N 1
ATOM 642 C CA . TYR A 1 82 ? -9.951 -5.346 1.111 1.00 93.56 82 TYR A CA 1
ATOM 643 C C . TYR A 1 82 ? -9.349 -6.722 0.838 1.00 93.56 82 TYR A C 1
ATOM 645 O O . TYR A 1 82 ? -8.376 -6.849 0.091 1.00 93.56 82 TYR A O 1
ATOM 653 N N . VAL A 1 83 ? -9.938 -7.752 1.439 1.00 90.25 83 VAL A N 1
ATOM 654 C CA . VAL A 1 83 ? -9.646 -9.148 1.091 1.00 90.25 83 VAL A CA 1
ATOM 655 C C . VAL A 1 83 ? -10.423 -9.488 -0.179 1.00 90.25 83 VAL A C 1
ATOM 657 O O . VAL A 1 83 ? -11.584 -9.090 -0.302 1.00 90.25 83 VAL A O 1
ATOM 660 N N . ARG A 1 84 ? -9.769 -10.158 -1.130 1.00 76.25 84 ARG A N 1
ATOM 661 C CA . ARG A 1 84 ? -10.385 -10.595 -2.385 1.00 76.25 84 ARG A CA 1
ATOM 662 C C . ARG A 1 84 ? -11.234 -11.854 -2.215 1.00 76.25 84 ARG A C 1
ATOM 664 O O . ARG A 1 84 ? -10.846 -12.720 -1.403 1.00 76.25 84 ARG A O 1
#

pLDDT: mean 91.68, std 4.38, range [76.25, 96.56]